Protein AF-A0ABC8T682-F1 (afdb_monomer)

Radius of gyration: 18.07 Å; Cα contacts (8 Å, |Δi|>4): 118; chains: 1; bounding box: 40×44×44 Å

Solvent-accessible surface area (backbone atoms only — not comparable to full-atom values): 8326 Å² total; per-residue (Å²): 136,81,83,85,45,56,92,77,50,48,89,54,83,89,54,71,79,53,64,76,64,40,83,69,80,69,73,74,55,73,66,51,54,51,25,34,43,37,49,71,73,48,93,67,77,92,89,71,80,71,63,76,50,64,84,67,58,58,55,72,52,48,78,48,78,66,74,96,69,83,81,82,83,80,80,77,79,79,87,82,87,82,85,79,90,72,90,82,84,80,73,101,56,97,62,83,72,82,71,62,47,76,54,66,52,74,52,75,57,102,86,31,72,41,74,24,34,32,41,37,74

Mean predicted aligned error: 10.02 Å

Foldseek 3Di:
DDDDACVRANPHDDDVVCVVCQPDDQDDDPLLVVLLCVLVVDDDPPDHDNDDHNQPRSDLAEEAEDDPDDDDPDPDPDDDDDDDDDDDDDDPDPDPPPDWDKDWDWDDDPPHIRIYIYIYD

Organism: NCBI:txid185542

InterPro domains:
  IPR036852 Peptidase S8/S53 domain superfamily [G3DSA:3.40.50.200] (4-33)
  IPR045051 Subtilisin-like protease [PTHR10795] (4-118)

pLDDT: mean 78.78, std 17.89, range [44.38, 97.25]

Nearest PDB structures (foldseek):
  8ij9-assembly2_B  TM=4.796E-01  e=2.633E+00  Mus musculus
  4lhw-assembly2_B  TM=4.563E-01  e=2.999E+00  Homo sapiens
  6mqb-assembly1_A  TM=4.317E-01  e=4.152E+00  Homo sapiens
  9bhw-assembly1_C  TM=3.716E-01  e=4.730E+00  Ciona intestinalis

Sequence (121 aa):
MKAANALGIGAGHINPSLAADPGLIYEADGSDYTKFLCSLNYTIPDEVICAGTPANLNYPSFSVVFKHNNCIQENEKQSHTVKFESRIVGNNTSDPVQQIVFGHFSLESAKHIVRSPIAML

Secondary structure (DSSP, 8-state):
-PPP-HHHHTT-S--HHHHTS-S------HHHHHHHHHHTT----TT----S-GGGS--SSEEE---SS-------S--------------S-SS-----EEEEEEEE-SS-EEEEEEEE-

Structure (mmCIF, N/CA/C/O backbone):
data_AF-A0ABC8T682-F1
#
_entry.id   AF-A0ABC8T682-F1
#
loop_
_atom_site.group_PDB
_atom_site.id
_atom_site.type_symbol
_atom_site.label_atom_id
_atom_site.label_alt_id
_atom_site.label_comp_id
_atom_site.label_asym_id
_atom_site.label_entity_id
_atom_site.label_seq_id
_atom_site.pdbx_PDB_ins_code
_atom_site.Cartn_x
_atom_site.Cartn_y
_atom_site.Cartn_z
_atom_site.occupancy
_atom_site.B_iso_or_equiv
_atom_site.auth_seq_id
_atom_site.auth_comp_id
_atom_site.auth_asym_id
_atom_site.auth_atom_id
_atom_site.pdbx_PDB_model_num
ATOM 1 N N . MET A 1 1 ? -7.476 -10.887 24.871 1.00 50.47 1 MET A N 1
ATOM 2 C CA . MET A 1 1 ? -6.778 -10.757 23.569 1.00 50.47 1 MET A CA 1
ATOM 3 C C . MET A 1 1 ? -7.434 -9.626 22.788 1.00 50.47 1 MET A C 1
ATOM 5 O O . MET A 1 1 ? -8.654 -9.534 22.833 1.00 50.47 1 MET A O 1
ATOM 9 N N . LYS A 1 2 ? -6.656 -8.741 22.150 1.00 77.00 2 LYS A N 1
ATOM 10 C CA . LYS A 1 2 ? -7.173 -7.629 21.329 1.00 77.00 2 LYS A CA 1
ATOM 11 C C . LYS A 1 2 ? -7.361 -8.120 19.891 1.00 77.00 2 LYS A C 1
ATOM 13 O O . LYS A 1 2 ? -6.513 -8.861 19.404 1.00 77.00 2 LYS A O 1
ATOM 18 N N . ALA A 1 3 ? -8.455 -7.735 19.234 1.00 81.44 3 ALA A N 1
ATOM 19 C CA . ALA A 1 3 ? -8.658 -8.051 17.821 1.00 81.44 3 ALA A CA 1
ATOM 20 C C . ALA A 1 3 ? -7.536 -7.438 16.964 1.00 81.44 3 ALA A C 1
ATOM 22 O O . ALA A 1 3 ? -7.069 -6.331 17.253 1.00 81.44 3 ALA A O 1
ATOM 23 N N . ALA A 1 4 ? -7.100 -8.161 15.930 1.00 85.56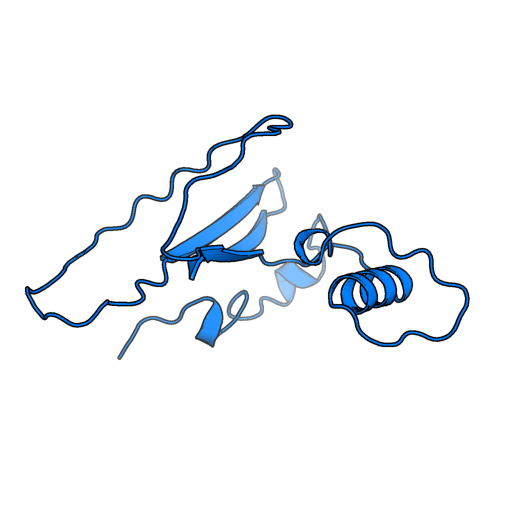 4 ALA A N 1
ATOM 24 C CA . ALA A 1 4 ? -6.092 -7.670 14.998 1.00 85.56 4 ALA A CA 1
ATOM 25 C C . ALA A 1 4 ? -6.632 -6.493 14.170 1.00 85.56 4 ALA A C 1
ATOM 27 O O . ALA A 1 4 ? -7.830 -6.400 13.904 1.00 85.56 4 ALA A O 1
ATOM 28 N N . ASN A 1 5 ? -5.742 -5.588 13.773 1.00 89.50 5 ASN A N 1
ATOM 29 C CA . ASN A 1 5 ? -6.070 -4.395 12.998 1.00 89.50 5 ASN A CA 1
ATOM 30 C C . ASN A 1 5 ? -4.999 -4.128 11.930 1.00 89.50 5 ASN A C 1
ATOM 32 O O . ASN A 1 5 ? -3.983 -4.825 11.878 1.00 89.50 5 ASN A O 1
ATOM 36 N N . ALA A 1 6 ? -5.218 -3.106 11.099 1.00 91.56 6 ALA A N 1
ATOM 37 C CA . ALA A 1 6 ? -4.330 -2.778 9.984 1.00 91.56 6 ALA A CA 1
ATOM 38 C C . ALA A 1 6 ? -2.887 -2.455 10.417 1.00 91.56 6 ALA A C 1
ATOM 40 O O . ALA A 1 6 ? -1.952 -2.747 9.682 1.00 91.56 6 ALA A O 1
ATOM 41 N N . LEU A 1 7 ? -2.682 -1.916 11.624 1.00 91.19 7 LEU A N 1
ATOM 42 C CA . LEU A 1 7 ? -1.336 -1.653 12.154 1.00 91.19 7 LEU A CA 1
ATOM 43 C C . LEU A 1 7 ? -0.650 -2.913 12.701 1.00 91.19 7 LEU A C 1
ATOM 45 O O . LEU A 1 7 ? 0.569 -2.937 12.821 1.00 91.19 7 LEU A O 1
ATOM 49 N N . GLY A 1 8 ? -1.415 -3.951 13.046 1.00 92.50 8 GLY A N 1
ATOM 50 C CA . GLY A 1 8 ? -0.878 -5.216 13.548 1.00 92.50 8 GLY A CA 1
ATOM 51 C C . GLY A 1 8 ? -0.577 -6.236 12.452 1.00 92.50 8 GLY A C 1
ATOM 52 O O . GLY A 1 8 ? 0.434 -6.925 12.531 1.00 92.50 8 GLY A O 1
ATOM 53 N N . ILE A 1 9 ? -1.456 -6.357 11.451 1.00 94.38 9 ILE A N 1
ATOM 54 C CA . ILE A 1 9 ? -1.363 -7.399 10.407 1.00 94.38 9 ILE A CA 1
ATOM 55 C C . ILE A 1 9 ? -1.481 -6.859 8.970 1.00 94.38 9 ILE A C 1
ATOM 57 O O . ILE A 1 9 ? -1.629 -7.641 8.033 1.00 94.38 9 ILE A O 1
ATOM 61 N N . GLY A 1 10 ? -1.451 -5.537 8.769 1.00 94.19 10 GLY A N 1
ATOM 62 C CA . GLY A 1 10 ? -1.572 -4.933 7.439 1.00 94.19 10 GLY A CA 1
ATOM 63 C C . GLY A 1 10 ? -2.914 -5.246 6.770 1.00 94.19 10 GLY A C 1
ATOM 64 O O . GLY A 1 10 ? -3.979 -5.042 7.354 1.00 94.19 10 GLY A O 1
ATOM 65 N N . ALA A 1 11 ? -2.860 -5.764 5.540 1.00 93.19 11 ALA A N 1
ATOM 66 C CA . ALA A 1 11 ? -4.038 -6.175 4.770 1.00 93.19 11 ALA A CA 1
ATOM 67 C C . ALA A 1 11 ? -4.703 -7.467 5.285 1.00 93.19 11 ALA A C 1
ATOM 69 O O . ALA A 1 11 ? -5.819 -7.784 4.875 1.00 93.19 11 ALA A O 1
ATOM 70 N N . GLY A 1 12 ? -4.051 -8.193 6.198 1.00 94.31 12 GLY A N 1
ATOM 71 C CA . GLY A 1 12 ? -4.563 -9.425 6.782 1.00 94.31 12 GLY A CA 1
ATOM 72 C C . GLY A 1 12 ? -3.789 -10.672 6.361 1.00 94.31 12 GLY A C 1
ATOM 73 O O . GLY A 1 12 ? -2.662 -10.605 5.876 1.00 94.31 12 GLY A O 1
ATOM 74 N N . HIS A 1 13 ? -4.397 -11.836 6.590 1.00 94.94 13 HIS A N 1
ATOM 75 C CA . HIS A 1 13 ? -3.802 -13.122 6.239 1.00 94.94 13 HIS A CA 1
ATOM 76 C C . HIS A 1 13 ? -3.848 -13.357 4.723 1.00 94.94 13 HIS A C 1
ATOM 78 O O . HIS A 1 13 ? -4.873 -13.124 4.083 1.00 94.94 13 HIS A O 1
ATOM 84 N N . ILE A 1 14 ? -2.754 -13.865 4.156 1.00 95.25 14 ILE A N 1
ATOM 85 C CA . ILE A 1 14 ? -2.647 -14.135 2.719 1.00 95.25 14 ILE A CA 1
ATOM 86 C C . ILE A 1 14 ? -3.653 -15.205 2.259 1.00 95.25 14 ILE A C 1
ATOM 88 O O . ILE A 1 14 ? -3.887 -16.199 2.952 1.00 95.25 14 ILE A O 1
ATOM 92 N N . ASN A 1 15 ? -4.218 -1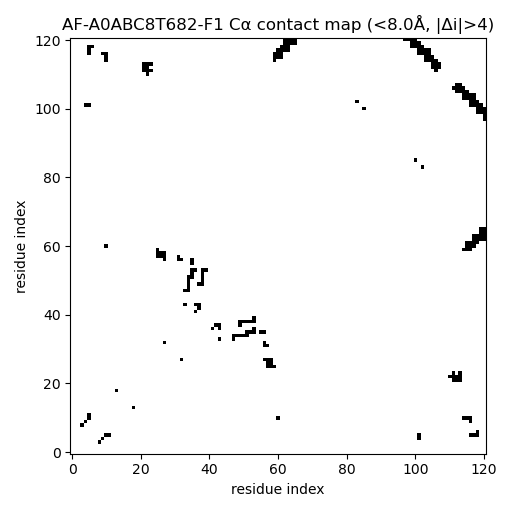5.018 1.063 1.00 96.25 15 ASN A N 1
ATOM 93 C CA . ASN A 1 15 ? -4.997 -16.028 0.347 1.00 96.25 15 ASN A CA 1
ATOM 94 C C . ASN A 1 15 ? -4.352 -16.285 -1.030 1.00 96.25 15 ASN A C 1
ATOM 96 O O . ASN A 1 15 ? -4.599 -15.518 -1.962 1.00 96.25 15 ASN A O 1
ATOM 100 N N . PRO A 1 16 ? -3.529 -17.342 -1.174 1.00 97.12 16 PRO A N 1
ATOM 101 C CA . PRO A 1 16 ? -2.792 -17.608 -2.410 1.00 97.12 16 PRO A CA 1
ATOM 102 C C . PRO A 1 16 ? -3.689 -17.823 -3.633 1.00 97.12 16 PRO A C 1
ATOM 104 O O . PRO A 1 16 ? -3.367 -17.350 -4.718 1.00 97.12 16 PRO A O 1
ATOM 107 N N . SER A 1 17 ? -4.832 -18.493 -3.459 1.00 96.44 17 SER A N 1
ATOM 108 C CA . SER A 1 17 ? -5.752 -18.791 -4.561 1.00 96.44 17 SER A CA 1
ATOM 109 C C . SER A 1 17 ? -6.375 -17.526 -5.149 1.00 96.44 17 SER A C 1
ATOM 111 O O . SER A 1 17 ? -6.514 -17.426 -6.363 1.00 96.44 17 SER A O 1
ATOM 113 N N . LEU A 1 18 ? -6.720 -16.548 -4.303 1.00 95.00 18 LEU A N 1
ATOM 114 C CA . LEU A 1 18 ? -7.233 -15.253 -4.765 1.00 95.00 18 LEU A CA 1
ATOM 115 C C . LEU A 1 18 ? -6.115 -14.332 -5.273 1.00 95.00 18 LEU A C 1
ATOM 117 O O . LEU A 1 18 ? -6.345 -13.540 -6.179 1.00 95.00 18 LEU A O 1
ATOM 121 N N . ALA A 1 19 ? -4.901 -14.443 -4.727 1.00 95.62 19 ALA A N 1
ATOM 122 C CA . ALA A 1 19 ? -3.758 -13.637 -5.157 1.00 95.62 19 ALA A CA 1
ATOM 123 C C . ALA A 1 19 ? -3.247 -14.001 -6.564 1.00 95.62 19 ALA A C 1
ATOM 125 O O . ALA A 1 19 ? -2.604 -13.173 -7.202 1.00 95.62 19 ALA A O 1
ATOM 126 N N . ALA A 1 20 ? -3.527 -15.216 -7.047 1.00 97.12 20 ALA A N 1
ATOM 127 C CA . ALA A 1 20 ? -3.139 -15.656 -8.388 1.00 97.12 20 ALA A CA 1
ATOM 128 C C . ALA A 1 20 ? -3.905 -14.933 -9.515 1.00 97.12 20 ALA A C 1
ATOM 130 O O . ALA A 1 20 ? -3.371 -14.775 -10.610 1.00 97.12 20 ALA A O 1
ATOM 131 N N . ASP A 1 21 ? -5.137 -14.490 -9.250 1.00 97.25 21 ASP A N 1
ATOM 132 C CA . ASP A 1 21 ? -5.959 -13.687 -10.163 1.00 97.25 21 ASP A CA 1
ATOM 133 C C . ASP A 1 21 ? -6.687 -12.596 -9.352 1.00 97.25 21 ASP A C 1
ATOM 135 O O . ASP A 1 21 ? -7.854 -12.769 -8.990 1.00 97.25 21 ASP A O 1
ATOM 139 N N . PRO A 1 22 ? -5.999 -11.486 -9.018 1.00 95.25 22 PRO A N 1
ATOM 140 C CA . PRO A 1 22 ? -6.531 -10.456 -8.124 1.00 95.25 22 PRO A CA 1
ATOM 141 C C . PRO A 1 22 ? -7.526 -9.504 -8.808 1.00 95.25 22 PRO A C 1
ATOM 143 O O . PRO A 1 22 ? -8.202 -8.727 -8.133 1.00 95.25 22 PRO A O 1
ATOM 146 N N . GLY A 1 23 ? -7.628 -9.538 -10.141 1.00 96.38 23 GLY A N 1
ATOM 147 C CA . GLY A 1 23 ? -8.442 -8.616 -10.935 1.00 96.38 23 GLY A CA 1
ATOM 148 C C . GLY A 1 23 ? -7.770 -7.259 -11.139 1.00 96.38 23 GLY A C 1
ATOM 149 O O . GLY A 1 23 ? -7.338 -6.958 -12.247 1.00 96.38 23 GLY A O 1
ATOM 150 N N . LEU A 1 24 ? -7.659 -6.451 -10.079 1.00 96.44 24 LEU A N 1
ATOM 151 C CA . LEU A 1 24 ? -7.022 -5.126 -10.111 1.00 96.44 24 LEU A CA 1
ATOM 152 C C . LEU A 1 24 ? -5.787 -5.089 -9.202 1.00 96.44 24 LEU A C 1
ATOM 154 O O . LEU A 1 24 ? -5.799 -5.652 -8.108 1.00 96.44 24 LEU A O 1
ATOM 158 N N . ILE A 1 25 ? -4.742 -4.387 -9.643 1.00 96.12 25 ILE A N 1
ATOM 159 C CA . ILE A 1 25 ? -3.489 -4.198 -8.904 1.00 96.12 25 ILE A CA 1
ATOM 160 C C . ILE A 1 25 ? -3.172 -2.701 -8.822 1.00 96.12 25 ILE A C 1
ATOM 162 O O . ILE A 1 25 ? -3.407 -1.953 -9.769 1.00 96.12 25 ILE A O 1
ATOM 166 N N . TYR A 1 26 ? -2.629 -2.280 -7.679 1.00 95.38 26 TYR A N 1
ATOM 167 C CA . TYR A 1 26 ? -2.038 -0.959 -7.488 1.00 95.38 26 TYR A CA 1
ATOM 168 C C . TYR A 1 26 ? -0.596 -1.000 -8.006 1.00 95.38 26 TYR A C 1
ATOM 170 O O . TYR A 1 26 ? 0.275 -1.586 -7.366 1.00 95.38 26 TYR A O 1
ATOM 178 N N . GLU A 1 27 ? -0.360 -0.453 -9.196 1.00 96.06 27 GLU A N 1
ATOM 179 C CA . GLU A 1 27 ? 0.970 -0.395 -9.806 1.00 96.06 27 GLU A CA 1
ATOM 180 C C . GLU A 1 27 ? 1.753 0.830 -9.314 1.00 96.06 27 GLU A C 1
ATOM 182 O O . GLU A 1 27 ? 1.223 1.941 -9.294 1.00 96.06 27 GLU A O 1
ATOM 187 N N . ALA A 1 28 ? 3.011 0.625 -8.925 1.00 94.62 28 ALA A N 1
ATOM 188 C CA . ALA A 1 28 ? 3.952 1.685 -8.583 1.00 94.62 28 ALA A CA 1
ATOM 189 C C . ALA A 1 28 ? 5.357 1.270 -9.025 1.00 94.62 28 ALA A C 1
ATOM 191 O O . ALA A 1 28 ? 5.760 0.120 -8.815 1.00 94.62 28 ALA A O 1
ATOM 192 N N . ASP A 1 29 ? 6.105 2.201 -9.607 1.00 92.88 29 ASP A N 1
ATOM 193 C CA . ASP A 1 29 ? 7.480 1.966 -10.040 1.00 92.88 29 ASP A CA 1
ATOM 194 C C . ASP A 1 29 ? 8.500 2.746 -9.192 1.00 92.88 29 ASP A C 1
ATOM 196 O O . ASP A 1 29 ? 8.163 3.449 -8.235 1.00 92.88 29 ASP A O 1
ATOM 200 N N . GLY A 1 30 ? 9.787 2.617 -9.532 1.00 90.81 30 GLY A N 1
ATOM 201 C CA . GLY A 1 30 ? 10.857 3.328 -8.830 1.00 90.81 30 GLY A CA 1
ATOM 202 C C . GLY A 1 30 ? 10.663 4.847 -8.818 1.00 90.81 30 GLY A C 1
ATOM 203 O O . GLY A 1 30 ? 10.938 5.479 -7.800 1.00 90.81 30 GLY A O 1
ATOM 204 N N . SER A 1 31 ? 10.129 5.423 -9.900 1.00 89.00 31 SER A N 1
ATOM 205 C CA . SER A 1 31 ? 9.898 6.864 -10.024 1.00 89.00 31 SER A CA 1
ATOM 206 C C . SER A 1 31 ? 8.839 7.361 -9.040 1.00 89.00 31 SER A C 1
ATOM 208 O O . SER A 1 31 ? 8.976 8.460 -8.500 1.00 89.00 31 SER A O 1
ATOM 210 N N . ASP A 1 32 ? 7.816 6.554 -8.749 1.00 90.44 32 ASP A N 1
ATOM 211 C CA . ASP A 1 32 ? 6.774 6.902 -7.780 1.00 90.44 32 ASP A CA 1
ATOM 212 C C . ASP A 1 32 ? 7.321 6.938 -6.354 1.00 90.44 32 ASP A C 1
ATOM 214 O O . ASP A 1 32 ? 7.021 7.865 -5.595 1.00 90.44 32 ASP A O 1
ATOM 218 N N . TYR A 1 33 ? 8.210 6.003 -6.008 1.00 91.06 33 TYR A N 1
ATOM 219 C CA . TYR A 1 33 ? 8.928 6.040 -4.733 1.00 91.06 33 TYR A CA 1
ATOM 220 C C . TYR A 1 33 ? 9.894 7.220 -4.650 1.00 91.06 33 TYR A C 1
ATOM 222 O O . TYR A 1 33 ? 10.008 7.849 -3.598 1.00 91.06 33 TYR A O 1
ATOM 230 N N . THR A 1 34 ? 10.558 7.572 -5.750 1.00 89.75 34 THR A N 1
ATOM 231 C CA . THR A 1 34 ? 11.426 8.750 -5.793 1.00 89.75 34 THR A CA 1
ATOM 232 C C . THR A 1 34 ? 10.635 10.046 -5.582 1.00 89.75 34 THR A C 1
ATOM 234 O O . THR A 1 34 ? 11.045 10.881 -4.775 1.00 89.75 34 THR A O 1
ATOM 237 N N . LYS A 1 35 ? 9.465 10.201 -6.223 1.00 88.38 35 LYS A N 1
ATOM 238 C CA . LYS A 1 35 ? 8.545 11.333 -5.989 1.00 88.38 35 LYS A CA 1
ATOM 239 C C . LYS A 1 35 ? 8.041 11.357 -4.546 1.00 88.38 35 LYS A C 1
ATOM 241 O O . LYS A 1 35 ? 8.037 12.417 -3.924 1.00 88.38 35 LYS A O 1
ATOM 246 N N . PHE A 1 36 ? 7.662 10.200 -3.998 1.00 90.19 36 PHE A N 1
ATOM 247 C CA . PHE A 1 36 ? 7.229 10.063 -2.606 1.00 90.19 36 PHE A CA 1
ATOM 248 C C . PHE A 1 36 ? 8.316 10.532 -1.630 1.00 90.19 36 PHE A C 1
ATOM 250 O O . PHE A 1 36 ? 8.057 11.402 -0.799 1.00 90.19 36 PHE A O 1
ATOM 257 N N . LEU A 1 37 ? 9.545 10.031 -1.771 1.00 91.06 37 LEU A N 1
ATOM 258 C CA . LEU A 1 37 ? 10.670 10.443 -0.931 1.00 91.06 37 LEU A CA 1
ATOM 259 C C . LEU A 1 37 ? 10.994 11.932 -1.108 1.00 91.06 37 LEU A C 1
ATOM 261 O O . LEU A 1 37 ? 11.213 12.626 -0.115 1.00 91.06 37 LEU A O 1
ATOM 265 N N . CYS A 1 38 ? 10.946 12.456 -2.337 1.00 88.94 38 CYS A N 1
ATOM 266 C CA . CYS A 1 38 ? 11.153 13.886 -2.549 1.00 88.94 38 CYS A CA 1
ATOM 267 C C . CYS A 1 38 ? 10.076 14.740 -1.860 1.00 88.94 38 CYS A C 1
ATOM 269 O O . CYS A 1 38 ? 10.393 15.751 -1.239 1.00 88.94 38 CYS A O 1
ATOM 271 N N . SER A 1 39 ? 8.808 14.310 -1.885 1.00 88.19 39 SER A N 1
ATOM 272 C CA . SER A 1 39 ? 7.700 15.012 -1.214 1.00 88.19 39 SER A CA 1
ATOM 273 C C . SER A 1 39 ? 7.820 15.042 0.319 1.00 88.19 39 SER A C 1
ATOM 275 O O . SER A 1 39 ? 7.153 15.837 0.981 1.00 88.19 39 SER A O 1
ATOM 277 N N . LEU A 1 40 ? 8.692 14.199 0.882 1.00 90.00 40 LEU A N 1
ATOM 278 C CA . LEU A 1 40 ? 9.068 14.174 2.297 1.00 90.00 40 LEU A CA 1
ATOM 279 C C . LEU A 1 40 ? 10.342 14.992 2.594 1.00 90.00 40 LEU A C 1
ATOM 281 O O . LEU A 1 40 ? 10.843 14.944 3.715 1.00 90.00 40 LEU A O 1
ATOM 285 N N . ASN A 1 41 ? 10.851 15.754 1.619 1.00 89.06 41 ASN A N 1
ATOM 286 C CA . ASN A 1 41 ? 12.092 16.534 1.685 1.00 89.06 41 ASN A CA 1
ATOM 287 C C . ASN A 1 41 ? 13.365 15.689 1.893 1.00 89.06 41 ASN A C 1
ATOM 289 O O . ASN A 1 41 ? 14.323 16.160 2.509 1.00 89.06 41 ASN A O 1
ATOM 293 N N . TYR A 1 42 ? 13.403 14.449 1.390 1.00 88.88 42 TYR A N 1
ATOM 294 C CA . TYR A 1 42 ? 14.659 13.696 1.311 1.00 88.88 42 TYR A CA 1
ATOM 295 C C . TYR A 1 42 ? 15.530 14.192 0.155 1.00 88.88 42 TYR A C 1
ATOM 297 O O . TYR A 1 42 ? 15.027 14.573 -0.900 1.00 88.88 42 TYR A O 1
ATOM 305 N N . THR A 1 43 ? 16.850 14.130 0.338 1.00 84.88 43 THR A N 1
ATOM 306 C CA . THR A 1 43 ? 17.814 14.397 -0.732 1.00 84.88 43 THR A CA 1
ATOM 307 C C . THR A 1 43 ? 17.777 13.263 -1.751 1.00 84.88 43 THR A C 1
ATOM 309 O O . THR A 1 43 ? 18.127 12.124 -1.440 1.00 84.88 43 THR A O 1
ATOM 312 N N . ILE A 1 44 ? 17.358 13.583 -2.970 1.00 83.00 44 ILE A N 1
ATOM 313 C CA . ILE A 1 44 ? 17.335 12.683 -4.123 1.00 83.00 44 ILE A CA 1
ATOM 314 C C . ILE A 1 44 ? 18.419 13.166 -5.103 1.00 83.00 44 ILE A C 1
ATOM 316 O O . ILE A 1 44 ? 18.589 14.380 -5.217 1.00 83.00 44 ILE A O 1
ATOM 320 N N . PRO A 1 45 ? 19.167 12.276 -5.785 1.00 77.69 45 PRO A N 1
ATOM 321 C CA . PRO A 1 45 ? 20.092 12.686 -6.841 1.00 77.69 45 PRO A CA 1
ATOM 322 C C . PRO A 1 45 ? 19.399 13.545 -7.910 1.00 77.69 45 PRO A C 1
ATOM 324 O O . PRO A 1 45 ? 18.219 13.347 -8.211 1.00 77.69 45 PRO A O 1
ATOM 327 N N . ASP A 1 46 ? 2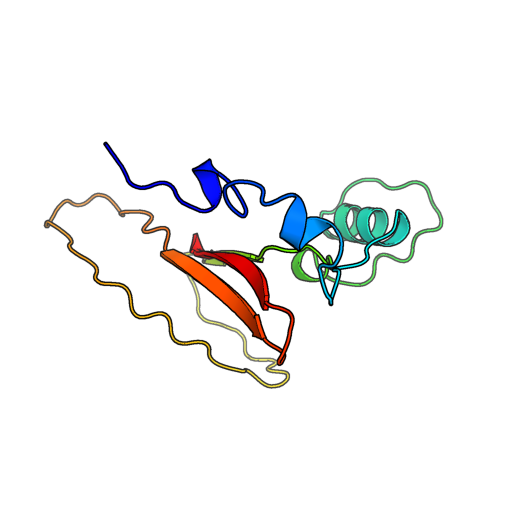0.144 14.513 -8.442 1.00 64.56 46 ASP A N 1
ATOM 328 C CA . ASP A 1 46 ? 19.647 15.508 -9.392 1.00 64.56 46 ASP A CA 1
ATOM 329 C C . ASP A 1 46 ? 19.022 14.834 -10.631 1.00 64.56 46 ASP A C 1
ATOM 331 O O . ASP A 1 46 ? 19.564 13.842 -11.108 1.00 64.56 46 ASP A O 1
ATOM 335 N N . GLU A 1 47 ? 17.895 15.396 -11.113 1.00 66.50 47 GLU A N 1
ATOM 336 C CA . GLU A 1 47 ? 17.057 15.033 -12.294 1.00 66.50 47 GLU A CA 1
ATOM 337 C C . GLU A 1 47 ? 15.594 14.615 -12.009 1.00 66.50 47 GLU A C 1
ATOM 339 O O . GLU A 1 47 ? 14.832 14.351 -12.941 1.00 66.50 47 GLU A O 1
ATOM 344 N N . VAL A 1 48 ? 15.123 14.634 -10.756 1.00 72.38 48 VAL A N 1
ATOM 345 C CA . VAL A 1 48 ? 13.737 14.229 -10.437 1.00 72.38 48 VAL A CA 1
ATOM 346 C C . VAL A 1 48 ? 12.805 15.429 -10.278 1.00 72.38 48 VAL A C 1
ATOM 348 O O . VAL A 1 48 ? 13.008 16.292 -9.427 1.00 72.38 48 VAL A O 1
ATOM 351 N N . ILE A 1 49 ? 11.715 15.453 -11.053 1.00 74.69 49 ILE A N 1
ATOM 352 C CA . ILE A 1 49 ? 10.620 16.409 -10.851 1.00 74.69 49 ILE A CA 1
ATOM 353 C C . ILE A 1 49 ? 9.833 15.992 -9.608 1.00 74.69 49 ILE A C 1
ATOM 355 O O . ILE A 1 49 ? 9.061 15.031 -9.623 1.00 74.69 49 ILE A O 1
ATOM 359 N N . CYS A 1 50 ? 10.005 16.751 -8.531 1.00 73.94 50 CYS A N 1
ATOM 360 C CA . CYS A 1 50 ? 9.283 16.561 -7.281 1.00 73.94 50 CYS A CA 1
ATOM 361 C C . CYS A 1 50 ? 7.875 17.151 -7.381 1.00 73.94 50 CYS A C 1
ATOM 363 O O . CYS A 1 50 ? 7.607 18.263 -6.930 1.00 73.94 50 CYS A O 1
ATOM 365 N N . ALA A 1 51 ? 6.979 16.413 -8.030 1.00 76.81 51 ALA A N 1
ATOM 366 C CA . ALA A 1 51 ? 5.564 16.744 -8.116 1.00 76.81 51 ALA A CA 1
ATOM 367 C C . ALA A 1 51 ? 4.732 15.780 -7.258 1.00 76.81 51 ALA A C 1
ATOM 369 O O . ALA A 1 51 ? 4.966 14.573 -7.265 1.00 76.81 51 ALA A O 1
ATOM 370 N N . GLY A 1 52 ? 3.727 16.319 -6.564 1.00 76.75 52 GLY A N 1
ATOM 371 C CA . GLY A 1 52 ? 2.784 15.549 -5.748 1.00 76.75 52 GLY A CA 1
ATOM 372 C C . GLY A 1 52 ? 2.994 15.702 -4.242 1.00 76.75 52 GLY A C 1
ATOM 373 O O . GLY A 1 52 ? 3.837 16.468 -3.781 1.00 76.75 52 GLY A O 1
ATOM 374 N N . THR A 1 53 ? 2.177 14.990 -3.469 1.00 83.12 53 THR A N 1
ATOM 375 C CA . THR A 1 53 ? 2.256 14.930 -2.003 1.00 83.12 53 THR A CA 1
ATOM 376 C C . THR A 1 53 ? 2.555 13.496 -1.557 1.00 83.12 53 THR A C 1
ATOM 378 O O . THR A 1 53 ? 2.305 12.569 -2.333 1.00 83.12 53 THR A O 1
ATOM 381 N N . PRO A 1 54 ? 2.995 13.263 -0.306 1.00 82.25 54 PRO A N 1
ATOM 382 C CA . PRO A 1 54 ? 3.190 11.902 0.200 1.00 82.25 54 PRO A CA 1
ATOM 383 C C . PRO A 1 54 ? 1.929 11.025 0.110 1.00 82.25 54 PRO A C 1
ATOM 385 O O . PRO A 1 54 ? 2.028 9.803 0.084 1.00 82.25 54 PRO A O 1
ATOM 388 N N . ALA A 1 55 ? 0.742 11.640 0.031 1.00 84.69 55 ALA A N 1
ATOM 389 C CA . ALA A 1 55 ? -0.539 10.952 -0.103 1.00 84.69 55 ALA A CA 1
ATOM 390 C C . ALA A 1 55 ? -0.832 10.433 -1.527 1.00 84.69 55 ALA A C 1
ATOM 392 O O . ALA A 1 55 ? -1.825 9.740 -1.721 1.00 84.69 55 ALA A O 1
ATOM 393 N N . ASN A 1 56 ? -0.007 10.768 -2.526 1.00 87.88 56 ASN A N 1
ATOM 394 C CA . ASN A 1 56 ? -0.225 10.397 -3.929 1.00 87.88 56 ASN A CA 1
ATOM 395 C C . ASN A 1 56 ? 0.412 9.058 -4.337 1.00 87.88 56 ASN A C 1
ATOM 397 O O . ASN A 1 56 ? 0.268 8.667 -5.494 1.00 87.88 56 ASN A O 1
ATOM 401 N N . LEU A 1 57 ? 1.121 8.364 -3.439 1.00 91.44 57 LEU A N 1
ATOM 402 C CA . LEU A 1 57 ? 1.68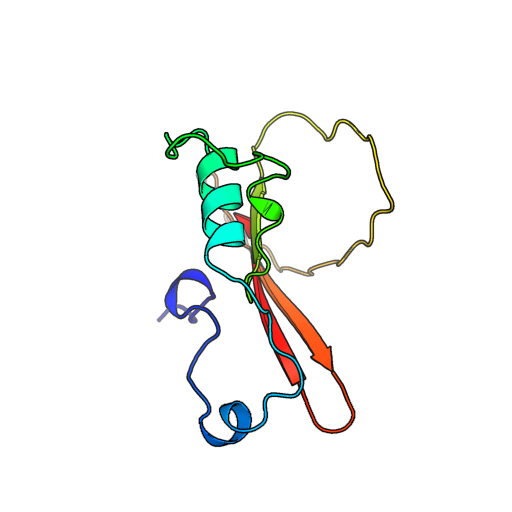5 7.050 -3.754 1.00 91.44 57 LEU A CA 1
ATOM 403 C C . LEU A 1 57 ? 0.551 6.043 -4.001 1.00 91.44 57 LEU A C 1
ATOM 405 O O . LEU A 1 57 ? -0.345 5.906 -3.167 1.00 91.44 57 LEU A O 1
ATOM 409 N N . ASN A 1 58 ? 0.608 5.318 -5.121 1.00 93.94 58 ASN A N 1
ATOM 410 C CA . ASN A 1 58 ? -0.385 4.309 -5.496 1.00 93.94 58 ASN A CA 1
ATOM 411 C C . ASN A 1 58 ? -0.215 3.024 -4.664 1.00 93.94 58 ASN A C 1
ATOM 413 O O . ASN A 1 58 ? 0.196 1.980 -5.162 1.00 93.94 58 ASN A O 1
ATOM 417 N N . TYR A 1 59 ? -0.451 3.124 -3.359 1.00 94.75 59 TYR A N 1
ATOM 418 C CA . TYR A 1 59 ? -0.201 2.062 -2.393 1.00 94.75 59 TYR A CA 1
ATOM 419 C C . TYR A 1 59 ? -1.512 1.340 -2.025 1.00 94.75 59 TYR A C 1
ATOM 421 O O . TYR A 1 59 ? -2.535 2.002 -1.847 1.00 94.75 59 TYR A O 1
ATOM 429 N N . PRO A 1 60 ? -1.526 0.001 -1.845 1.00 95.69 60 PRO A N 1
ATOM 430 C CA . PRO A 1 60 ? -2.756 -0.778 -1.634 1.00 95.69 60 PRO A CA 1
ATOM 431 C C . PRO A 1 60 ? -3.391 -0.620 -0.234 1.00 95.69 60 PRO A C 1
ATOM 433 O O . PRO A 1 60 ? -4.199 -1.451 0.185 1.00 95.69 60 PRO A O 1
ATOM 436 N N . SER A 1 61 ? -3.045 0.431 0.511 1.00 94.50 61 SER A N 1
ATOM 437 C CA . SER A 1 61 ? -3.596 0.760 1.829 1.00 94.50 61 SER A CA 1
ATOM 438 C C . SER A 1 61 ? -3.543 2.261 2.087 1.00 94.50 61 SER A C 1
ATOM 440 O O . SER A 1 61 ? -2.655 2.940 1.576 1.00 94.50 61 SER A O 1
ATOM 442 N N . PHE A 1 62 ? -4.411 2.755 2.967 1.00 91.94 62 PHE A N 1
ATOM 443 C CA . PHE A 1 62 ? -4.495 4.173 3.302 1.00 91.94 62 PHE A CA 1
ATOM 444 C C . PHE A 1 62 ? -4.205 4.423 4.783 1.00 91.94 62 PHE A C 1
ATOM 446 O O . PHE A 1 62 ? -4.685 3.702 5.662 1.00 91.94 62 PHE A O 1
ATOM 453 N N . SER A 1 63 ? -3.472 5.499 5.064 1.00 90.12 63 SER A N 1
ATOM 454 C CA . SER A 1 63 ? -3.305 6.034 6.414 1.00 90.12 63 SER A CA 1
ATOM 455 C C . SER A 1 63 ? -3.560 7.533 6.420 1.00 90.12 63 SER A C 1
ATOM 457 O O . SER A 1 63 ? -2.981 8.251 5.605 1.00 90.12 63 SER A O 1
ATOM 459 N N . VAL A 1 64 ? -4.382 8.008 7.350 1.00 87.12 64 VAL A N 1
ATOM 460 C CA . VAL A 1 64 ? -4.691 9.433 7.514 1.00 87.12 64 VAL A CA 1
ATOM 461 C C . VAL A 1 64 ? -4.370 9.828 8.944 1.00 87.12 64 VAL A C 1
ATOM 463 O O . VAL A 1 64 ? -4.825 9.165 9.869 1.00 87.12 64 VAL A O 1
ATOM 466 N N . VAL A 1 65 ? -3.586 10.890 9.118 1.00 83.62 65 VAL A N 1
ATOM 467 C CA . VAL A 1 65 ? -3.230 11.427 10.437 1.00 83.62 65 VAL A CA 1
ATOM 468 C C . VAL A 1 65 ? -3.936 12.763 10.624 1.00 83.62 65 VAL A C 1
ATOM 470 O O . VAL A 1 65 ? -3.694 13.704 9.863 1.00 83.62 65 VAL A O 1
ATOM 473 N N . PHE A 1 66 ? -4.787 12.865 11.641 1.00 77.00 66 PHE A N 1
ATOM 474 C CA . PHE A 1 66 ? -5.491 14.098 11.975 1.00 77.00 66 PHE A CA 1
ATOM 475 C C . PHE A 1 66 ? -4.695 14.892 13.012 1.00 77.00 66 PHE A C 1
ATOM 477 O O . PHE A 1 66 ? -4.498 14.466 14.149 1.00 77.00 66 PHE A O 1
ATOM 484 N N . LYS A 1 67 ? -4.242 16.097 12.645 1.00 70.44 67 LYS A N 1
ATOM 485 C CA . LYS A 1 67 ? -3.679 17.027 13.631 1.00 70.44 67 LYS A CA 1
ATOM 486 C C . LYS A 1 67 ? -4.813 17.616 14.460 1.00 70.44 67 LYS A C 1
ATOM 488 O O . LYS A 1 67 ? -5.747 18.196 13.916 1.00 70.44 67 LYS A O 1
ATOM 493 N N . HIS A 1 68 ? -4.700 17.513 15.779 1.00 61.88 68 HIS A N 1
ATOM 494 C CA . HIS A 1 68 ? -5.742 17.934 16.715 1.00 61.88 68 HIS A CA 1
ATOM 495 C C . HIS A 1 68 ? -5.837 19.460 16.913 1.00 61.88 68 HIS A C 1
ATOM 497 O O . HIS A 1 68 ? -6.135 19.889 18.016 1.00 61.88 68 HIS A O 1
ATOM 503 N N . ASN A 1 69 ? -5.556 20.282 15.890 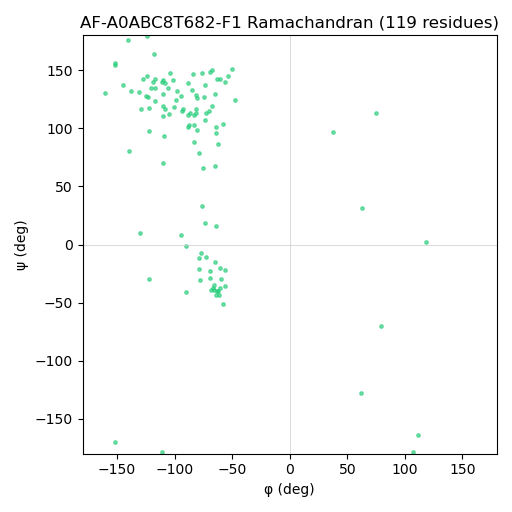1.00 58.97 69 ASN A N 1
ATOM 504 C CA . ASN A 1 69 ? -5.791 21.731 15.909 1.00 58.97 69 ASN A CA 1
ATOM 505 C C . ASN A 1 69 ? -5.842 22.336 14.491 1.00 58.97 69 ASN A C 1
ATOM 507 O O . ASN A 1 69 ? -4.913 22.173 13.701 1.00 58.97 69 ASN A O 1
ATOM 511 N N . ASN A 1 70 ? -6.906 23.119 14.284 1.00 50.38 70 ASN A N 1
ATOM 512 C CA . ASN A 1 70 ? -7.300 23.978 13.161 1.00 50.38 70 ASN A CA 1
ATOM 513 C C . ASN A 1 70 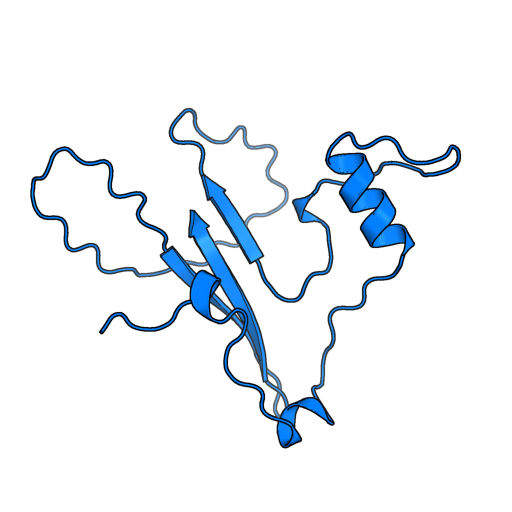? -7.829 23.313 11.880 1.00 50.38 70 ASN A C 1
ATOM 515 O O . ASN A 1 70 ? -7.130 22.648 11.122 1.00 50.38 70 ASN A O 1
ATOM 519 N N . CYS A 1 71 ? -9.119 23.591 11.680 1.00 53.06 71 CYS A N 1
ATOM 520 C CA . CYS A 1 71 ? -9.988 23.212 10.586 1.00 53.06 71 CYS A CA 1
ATOM 521 C C . CYS A 1 71 ? -9.409 23.499 9.196 1.00 53.06 71 CYS A C 1
ATOM 523 O O . CYS A 1 71 ? -8.649 24.439 8.968 1.00 53.06 71 CYS A O 1
ATOM 525 N N . ILE A 1 72 ? -9.861 22.649 8.284 1.00 53.06 72 ILE A N 1
ATOM 526 C CA . ILE A 1 72 ? -9.562 22.545 6.862 1.00 53.06 72 ILE A CA 1
ATOM 527 C C . ILE A 1 72 ? -9.639 23.921 6.174 1.00 53.06 72 ILE A C 1
ATOM 529 O O . ILE A 1 72 ? -10.668 24.587 6.223 1.00 53.06 72 ILE A O 1
ATOM 533 N N . GLN A 1 73 ? -8.559 24.333 5.503 1.00 50.50 73 GLN A N 1
ATOM 534 C CA . GLN A 1 73 ? -8.619 25.363 4.462 1.00 50.50 73 GLN A CA 1
ATOM 535 C C . GLN A 1 73 ? -9.096 24.670 3.181 1.00 50.50 73 GLN A C 1
ATOM 537 O O . GLN A 1 73 ? -8.323 23.986 2.507 1.00 50.50 73 GLN A O 1
ATOM 542 N N . GLU A 1 74 ? -10.393 24.787 2.896 1.00 50.22 74 GLU A N 1
ATOM 543 C CA . GLU A 1 74 ? -11.034 24.285 1.680 1.00 50.22 74 GLU A CA 1
ATOM 544 C C . GLU A 1 74 ? -10.481 25.017 0.451 1.00 50.22 74 GLU A C 1
ATOM 546 O O . GLU A 1 74 ? -10.885 26.123 0.113 1.00 50.22 74 GLU A O 1
ATOM 551 N N . ASN A 1 75 ? -9.570 24.366 -0.264 1.00 46.03 75 ASN A N 1
ATOM 552 C CA . ASN A 1 75 ? -9.527 24.488 -1.718 1.00 46.03 75 ASN A CA 1
ATOM 553 C C . ASN A 1 75 ? -9.984 23.137 -2.266 1.00 46.03 75 ASN A C 1
ATOM 555 O O . ASN A 1 75 ? -9.184 22.308 -2.701 1.00 46.03 75 ASN A O 1
ATOM 559 N N . GLU A 1 76 ? -11.276 22.861 -2.098 1.00 45.12 76 GLU A N 1
ATOM 560 C CA . GLU A 1 76 ? -11.852 21.549 -2.353 1.00 45.12 76 GLU A CA 1
ATOM 561 C C . GLU A 1 76 ? -11.932 21.279 -3.862 1.00 45.12 76 GLU A C 1
ATOM 563 O O . GLU A 1 76 ? -12.711 21.890 -4.595 1.00 45.12 76 GLU A O 1
ATOM 568 N N . LYS A 1 77 ? -11.145 20.309 -4.334 1.00 47.94 77 LYS A N 1
ATOM 569 C CA . LYS A 1 77 ? -11.510 19.540 -5.523 1.00 47.94 77 LYS A CA 1
ATOM 570 C C . LYS A 1 77 ? -12.343 18.354 -5.042 1.00 47.94 77 LYS A C 1
ATOM 572 O O . LYS A 1 77 ? -11.778 17.404 -4.525 1.00 47.94 77 LYS A O 1
ATOM 577 N N . GLN A 1 78 ? -13.662 18.480 -5.187 1.00 44.38 78 GLN A N 1
ATOM 578 C CA . GLN A 1 78 ? -14.695 17.439 -5.086 1.00 44.38 78 GLN A CA 1
ATOM 579 C C . GLN A 1 78 ? -14.466 16.367 -3.993 1.00 44.38 78 GLN A C 1
ATOM 581 O O . GLN A 1 78 ? -13.783 15.367 -4.208 1.00 44.38 78 GLN A O 1
ATOM 586 N N . SER A 1 79 ? -15.083 16.548 -2.824 1.00 49.62 79 SER A N 1
ATOM 587 C CA . SER A 1 79 ? -15.066 15.586 -1.717 1.00 49.62 79 SER A CA 1
ATOM 588 C C . SER A 1 79 ? -16.097 14.472 -1.908 1.00 49.62 79 SER A C 1
ATOM 590 O O . SER A 1 79 ? -17.292 14.714 -2.089 1.00 49.62 79 SER A O 1
ATOM 592 N N . HIS A 1 80 ? -15.648 13.222 -1.795 1.00 52.12 80 HIS A N 1
ATOM 593 C CA . HIS A 1 80 ? -16.520 12.069 -1.588 1.00 52.12 80 HIS A CA 1
ATOM 594 C C . HIS A 1 80 ? -16.399 11.620 -0.129 1.00 52.12 80 HIS A C 1
ATOM 596 O O . HIS A 1 80 ? -15.354 11.145 0.310 1.00 52.12 80 HIS A O 1
ATOM 602 N N . THR A 1 81 ? -17.474 11.785 0.646 1.00 47.91 81 THR A N 1
ATOM 603 C CA . THR A 1 81 ? -17.487 11.430 2.072 1.00 47.91 81 THR A CA 1
ATOM 604 C C . THR A 1 81 ? -17.761 9.939 2.262 1.00 47.91 81 THR A C 1
A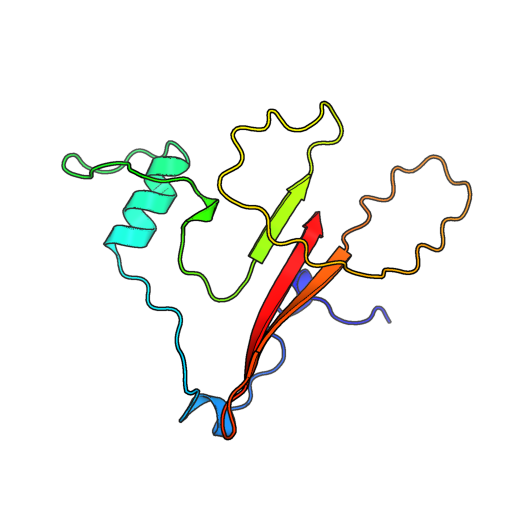TOM 606 O O . THR A 1 81 ? -18.888 9.481 2.070 1.00 47.91 81 THR A O 1
ATOM 609 N N . VAL A 1 82 ? -16.757 9.188 2.719 1.00 55.75 82 VAL A N 1
ATOM 610 C CA . VAL A 1 82 ? -16.949 7.837 3.266 1.00 55.75 82 VAL A CA 1
ATOM 611 C C . VAL A 1 82 ? -17.228 7.968 4.764 1.00 55.75 82 VAL A C 1
ATOM 613 O O . VAL A 1 82 ? -16.361 8.389 5.528 1.00 55.75 82 VAL A O 1
ATOM 616 N N . LYS A 1 83 ? -18.455 7.653 5.197 1.00 52.69 83 LYS A N 1
ATOM 617 C CA . LYS A 1 83 ? -18.835 7.690 6.618 1.00 52.69 83 LYS A CA 1
ATOM 618 C C . LYS A 1 83 ? -18.483 6.361 7.281 1.00 52.69 83 LYS A C 1
ATOM 620 O O . LYS A 1 83 ? -19.098 5.343 6.979 1.00 52.69 83 LYS A O 1
ATOM 625 N N . PHE A 1 84 ? -17.525 6.384 8.202 1.00 54.81 84 PHE A N 1
ATOM 626 C CA . PHE A 1 84 ? -17.214 5.243 9.059 1.00 54.81 84 PHE A CA 1
ATOM 627 C C . PHE A 1 84 ? -17.997 5.372 10.366 1.00 54.81 84 PHE A C 1
ATOM 629 O O . PHE A 1 84 ? -17.775 6.301 11.141 1.00 54.81 84 PHE A O 1
ATOM 636 N N . GLU A 1 85 ? -18.918 4.448 10.621 1.00 52.56 85 GLU A N 1
ATOM 637 C CA . GLU A 1 85 ? -19.591 4.356 11.914 1.00 52.56 85 GLU A CA 1
ATOM 638 C C . GLU A 1 85 ? -18.677 3.599 12.885 1.00 52.56 85 GLU A C 1
ATOM 640 O O . GLU A 1 85 ? -18.399 2.414 12.700 1.00 52.56 85 GLU A O 1
ATOM 645 N N . SER A 1 86 ? -18.166 4.282 13.912 1.00 51.62 86 SER A N 1
ATOM 646 C CA . SER A 1 86 ? -17.407 3.637 14.987 1.00 51.62 86 SER A CA 1
ATOM 647 C C . SER A 1 86 ? -18.095 3.871 16.327 1.00 51.62 86 SER A C 1
ATOM 649 O O . SER A 1 86 ? -18.526 4.980 16.641 1.00 51.62 86 SER A O 1
ATOM 651 N N . ARG A 1 87 ? -18.223 2.810 17.130 1.00 47.47 87 ARG A N 1
ATOM 652 C CA . ARG A 1 87 ? -18.791 2.907 18.477 1.00 47.47 87 ARG A CA 1
ATOM 653 C C . ARG A 1 87 ? -17.679 3.250 19.459 1.00 47.47 87 ARG A C 1
ATOM 655 O O . ARG A 1 87 ? -16.892 2.387 19.844 1.00 47.47 87 ARG A O 1
ATOM 662 N N . ILE A 1 88 ? -17.626 4.513 19.863 1.00 52.34 88 ILE A N 1
ATOM 663 C CA . ILE A 1 88 ? -16.699 4.995 20.886 1.00 52.34 88 ILE A CA 1
ATOM 664 C C . ILE A 1 88 ? -17.285 4.669 22.266 1.00 52.34 88 ILE A C 1
ATOM 666 O O . ILE A 1 88 ? -18.351 5.163 22.623 1.00 52.34 88 ILE A O 1
ATOM 670 N N . VAL A 1 89 ? -16.599 3.830 23.046 1.00 50.44 89 VAL A N 1
ATOM 671 C CA . VAL A 1 89 ? -16.897 3.611 24.471 1.00 50.44 89 VAL A CA 1
ATOM 672 C C . VAL A 1 89 ? -15.763 4.249 25.268 1.00 50.44 89 VAL A C 1
ATOM 674 O O . VAL A 1 89 ? -14.716 3.637 25.458 1.00 50.44 89 VAL A O 1
ATOM 677 N N . GLY A 1 90 ? -15.944 5.507 25.666 1.00 49.50 90 GLY A N 1
ATOM 678 C CA . GLY A 1 90 ? -15.014 6.217 26.543 1.00 49.50 90 GLY A CA 1
ATOM 679 C C . GLY A 1 90 ? -15.460 6.115 27.999 1.00 49.50 90 GLY A C 1
ATOM 680 O O . GLY A 1 90 ? -16.604 6.436 28.309 1.00 49.50 90 GLY A O 1
ATOM 681 N N . ASN A 1 91 ? -14.563 5.691 28.891 1.00 55.16 91 ASN A N 1
ATOM 682 C CA . ASN A 1 91 ? -14.667 6.034 30.310 1.00 55.16 91 ASN A CA 1
ATOM 683 C C . ASN A 1 91 ? -14.032 7.413 30.511 1.00 55.16 91 ASN A C 1
ATOM 685 O O . ASN A 1 91 ? -13.068 7.739 29.819 1.00 55.16 91 ASN A O 1
ATOM 689 N N . ASN A 1 92 ? -14.567 8.200 31.451 1.00 51.81 92 ASN A N 1
ATOM 690 C CA . ASN A 1 92 ? -14.075 9.527 31.843 1.00 51.81 92 ASN A CA 1
ATOM 691 C C . ASN A 1 92 ? -12.675 9.449 32.478 1.00 51.81 92 ASN A C 1
ATOM 693 O O . ASN A 1 92 ? -12.499 9.685 33.670 1.00 51.81 92 ASN A O 1
ATOM 697 N N . THR A 1 93 ? -11.675 9.096 31.688 1.00 51.84 93 THR A N 1
ATOM 698 C CA . THR A 1 93 ? -10.262 9.229 32.021 1.00 51.84 93 THR A CA 1
ATOM 699 C C . THR A 1 93 ? -9.706 10.329 31.141 1.00 51.84 93 THR A C 1
ATOM 701 O O . THR A 1 93 ? -9.907 10.322 29.932 1.00 51.84 93 THR A O 1
ATOM 704 N N . SER A 1 94 ? -9.018 11.280 31.761 1.00 48.62 94 SER A N 1
ATOM 705 C CA . SER A 1 94 ? -8.346 12.437 31.158 1.00 48.62 94 SER A CA 1
ATOM 706 C C . SER A 1 94 ? -7.183 12.080 30.219 1.00 48.62 94 SER A C 1
ATOM 708 O O . SER A 1 94 ? -6.366 12.942 29.906 1.00 48.62 94 SER A O 1
ATOM 710 N N . ASP A 1 95 ? -7.089 10.825 29.785 1.00 48.59 95 ASP A N 1
ATOM 711 C CA . ASP A 1 95 ? -6.171 10.423 28.734 1.00 48.59 95 ASP A CA 1
ATOM 712 C C . ASP A 1 95 ? -6.803 10.790 27.390 1.00 48.59 95 ASP A C 1
ATOM 714 O O . ASP A 1 95 ? -7.928 10.357 27.110 1.00 48.59 95 ASP A O 1
ATOM 718 N N . PRO A 1 96 ? -6.113 11.551 26.521 1.00 49.44 96 PRO A N 1
ATOM 719 C CA . PRO A 1 96 ? -6.506 11.620 25.130 1.00 49.44 96 PRO A CA 1
ATOM 720 C C . PRO A 1 96 ? -6.327 10.210 24.572 1.00 49.44 96 PRO A C 1
ATOM 722 O O . PRO A 1 96 ? -5.225 9.804 24.207 1.00 49.44 96 PRO A O 1
ATOM 725 N N . VAL A 1 97 ? -7.401 9.423 24.545 1.00 50.28 97 VAL A N 1
ATOM 726 C CA . VAL A 1 97 ? -7.416 8.189 23.771 1.00 50.28 97 VAL A CA 1
ATOM 727 C C . VAL A 1 97 ? -7.126 8.631 22.338 1.00 50.28 97 VAL A C 1
ATOM 729 O O . VAL A 1 97 ? -7.992 9.211 21.688 1.00 50.28 97 VAL A O 1
ATOM 732 N N . GLN A 1 98 ? -5.895 8.415 21.860 1.00 54.56 98 GLN A N 1
ATOM 733 C CA . GLN A 1 98 ? -5.573 8.458 20.435 1.00 54.56 98 GLN A CA 1
ATOM 734 C C . GLN A 1 98 ? -6.397 7.348 19.798 1.00 54.56 98 GLN A C 1
ATOM 736 O O . GLN A 1 98 ? -6.007 6.176 19.771 1.00 54.56 98 GLN A O 1
ATOM 741 N N . GLN A 1 99 ? -7.629 7.686 19.437 1.00 66.25 99 GLN A N 1
ATOM 742 C CA . GLN A 1 99 ? -8.599 6.704 19.023 1.00 66.25 99 GLN A CA 1
ATOM 743 C C . GLN A 1 99 ? -8.365 6.409 17.555 1.00 66.25 99 GLN A C 1
ATOM 745 O O . GLN A 1 99 ? -8.944 7.035 16.675 1.00 66.25 99 GLN A O 1
ATOM 750 N N . ILE A 1 100 ? -7.486 5.439 17.314 1.00 77.62 100 ILE A N 1
ATOM 751 C CA . ILE A 1 100 ? -7.216 4.962 15.967 1.00 77.62 100 ILE A CA 1
ATOM 752 C C . ILE A 1 100 ? -8.471 4.252 15.458 1.00 77.62 100 ILE A C 1
ATOM 754 O O . ILE A 1 100 ? -8.910 3.253 16.040 1.00 77.62 100 ILE A O 1
ATOM 758 N N . VAL A 1 101 ? -9.045 4.766 14.374 1.00 83.12 101 VAL A N 1
ATOM 759 C CA . VAL A 1 101 ? -10.210 4.174 13.712 1.00 83.12 101 VAL A CA 1
ATOM 760 C C . VA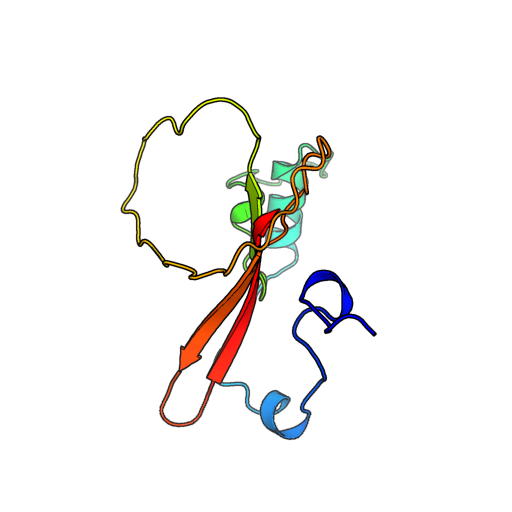L A 1 101 ? -9.728 3.344 12.527 1.00 83.12 101 VAL A C 1
ATOM 762 O O . VAL A 1 101 ? -8.914 3.792 11.721 1.00 83.12 101 VAL A O 1
ATOM 765 N N . PHE A 1 102 ? -10.235 2.118 12.419 1.00 85.88 102 PHE A N 1
ATOM 766 C CA . PHE A 1 102 ? -9.891 1.192 11.344 1.00 85.88 102 PHE A CA 1
ATOM 767 C C . PHE A 1 102 ? -11.084 0.977 10.420 1.00 85.88 102 PHE A C 1
ATOM 769 O O . PHE A 1 102 ? -12.215 0.827 10.879 1.00 85.88 102 PHE A O 1
ATOM 776 N N . GLY A 1 103 ? -10.814 0.910 9.122 1.00 86.88 103 GLY A N 1
ATOM 777 C CA . GLY A 1 103 ? -11.799 0.624 8.088 1.00 86.88 103 GLY A CA 1
ATOM 778 C C . GLY A 1 103 ? -11.152 -0.041 6.881 1.00 86.88 103 GLY A C 1
ATOM 779 O O . GLY A 1 103 ? -9.989 -0.447 6.922 1.00 86.88 103 GLY A O 1
ATOM 780 N N . HIS A 1 104 ? -11.908 -0.162 5.798 1.00 89.56 104 HIS A N 1
ATOM 781 C CA . HIS A 1 104 ? -11.375 -0.564 4.503 1.00 89.56 104 HIS A CA 1
ATOM 782 C C . HIS A 1 104 ? -12.220 0.027 3.377 1.00 89.56 104 HIS A C 1
ATOM 784 O O . HIS A 1 104 ? -13.405 0.301 3.555 1.00 89.56 104 HIS A O 1
ATOM 790 N N . PHE A 1 105 ? -11.594 0.198 2.221 1.00 88.88 105 PHE A N 1
ATOM 791 C CA . PHE A 1 105 ? -12.259 0.442 0.949 1.00 88.88 105 PHE A CA 1
ATOM 792 C C . PHE A 1 105 ? -12.231 -0.851 0.124 1.00 88.88 105 PHE A C 1
ATOM 794 O O . PHE A 1 105 ? -11.316 -1.666 0.275 1.00 88.88 105 PHE A O 1
ATOM 801 N N . SER A 1 106 ? -13.248 -1.097 -0.699 1.00 90.69 106 SER A N 1
ATOM 802 C CA . SER A 1 106 ? -13.307 -2.287 -1.556 1.00 90.69 106 SER A CA 1
ATOM 803 C C . SER A 1 106 ? -13.812 -1.951 -2.944 1.00 90.69 106 SER A C 1
ATOM 805 O O . SER A 1 106 ? -14.830 -1.282 -3.098 1.00 90.69 106 SER A O 1
ATOM 807 N N . LEU A 1 107 ? -13.083 -2.443 -3.941 1.00 89.44 107 LEU A N 1
ATOM 808 C CA . LEU A 1 107 ? -13.485 -2.446 -5.339 1.00 89.44 107 LEU A CA 1
ATOM 809 C C . LEU A 1 107 ? -14.003 -3.843 -5.660 1.00 89.44 107 LEU A C 1
ATOM 811 O O . LEU A 1 107 ? -13.265 -4.822 -5.541 1.00 89.44 107 LEU A O 1
ATOM 815 N N . GLU A 1 108 ? -15.275 -3.929 -6.030 1.00 93.81 108 GLU A N 1
ATOM 816 C CA . GLU A 1 108 ? -15.963 -5.198 -6.254 1.00 93.81 108 GLU A CA 1
ATOM 817 C C . GLU A 1 108 ? -16.409 -5.316 -7.711 1.00 93.81 108 GLU A C 1
ATOM 819 O O . GLU A 1 108 ? -16.961 -4.384 -8.299 1.00 93.81 108 GLU A O 1
ATOM 824 N N . SER A 1 109 ? -16.165 -6.485 -8.294 1.00 91.94 109 SER A N 1
ATOM 825 C CA . SER A 1 109 ? -16.698 -6.913 -9.583 1.00 91.94 109 SER A CA 1
ATOM 826 C C . SER A 1 109 ? -17.453 -8.233 -9.406 1.00 91.94 109 SER A C 1
ATOM 828 O O . SER A 1 109 ? -17.500 -8.801 -8.318 1.00 91.94 109 SER A O 1
ATOM 830 N N . ALA A 1 110 ? -18.019 -8.772 -10.488 1.00 93.31 110 ALA A N 1
ATOM 831 C CA . ALA A 1 110 ? -18.678 -10.079 -10.448 1.00 93.31 110 ALA A CA 1
ATOM 832 C C . ALA A 1 110 ? -17.740 -11.239 -10.044 1.00 93.31 110 ALA A C 1
ATOM 834 O O . ALA A 1 110 ? -18.221 -12.297 -9.646 1.00 93.31 110 ALA A O 1
AT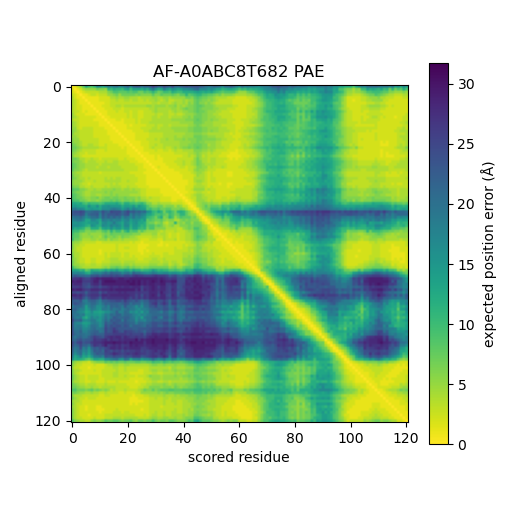OM 835 N N . LYS A 1 111 ? -16.416 -11.062 -10.173 1.00 94.06 111 LYS A N 1
ATOM 836 C CA . LYS A 1 111 ? -15.408 -12.107 -9.932 1.00 94.06 111 LYS A CA 1
ATOM 837 C C . LYS A 1 111 ? -14.381 -11.728 -8.864 1.00 94.06 111 LYS A C 1
ATOM 839 O O . LYS A 1 111 ? -13.853 -12.611 -8.193 1.00 94.06 111 LYS A O 1
ATOM 844 N N . HIS A 1 112 ? -14.084 -10.441 -8.708 1.00 94.38 112 HIS A N 1
ATOM 845 C CA . HIS A 1 112 ? -12.946 -9.969 -7.923 1.00 94.38 112 HIS A CA 1
ATOM 846 C C . HIS A 1 112 ? -13.382 -9.002 -6.831 1.00 94.38 112 HIS A C 1
ATOM 848 O O . HIS A 1 112 ? -14.283 -8.191 -7.028 1.00 94.38 112 HIS A O 1
ATOM 854 N N . ILE A 1 113 ? -12.698 -9.071 -5.691 1.00 95.06 113 ILE A N 1
ATOM 855 C CA . ILE A 1 113 ? -12.830 -8.118 -4.589 1.00 95.06 113 ILE A CA 1
ATOM 856 C C . ILE A 1 113 ? -11.423 -7.663 -4.222 1.00 95.06 113 ILE A C 1
ATOM 858 O O . ILE A 1 113 ? -10.608 -8.464 -3.764 1.00 95.06 113 ILE A O 1
ATOM 862 N N . VAL A 1 114 ? -11.149 -6.376 -4.392 1.00 95.81 114 VAL A N 1
ATOM 863 C CA . VAL A 1 114 ? -9.851 -5.768 -4.090 1.00 95.81 114 VAL A CA 1
ATOM 864 C C . VAL A 1 114 ? -10.042 -4.875 -2.875 1.00 95.81 114 VAL A C 1
ATOM 866 O O . VAL A 1 114 ? -10.750 -3.871 -2.942 1.00 95.81 114 VAL A O 1
ATOM 869 N N . ARG A 1 115 ? -9.464 -5.282 -1.741 1.00 95.06 115 ARG A N 1
ATOM 870 C CA . ARG A 1 115 ? -9.634 -4.608 -0.448 1.00 95.06 115 ARG A CA 1
ATOM 871 C C . ARG A 1 115 ? -8.387 -3.823 -0.068 1.00 95.06 115 ARG A C 1
ATOM 873 O O . ARG A 1 115 ? -7.293 -4.379 -0.077 1.00 95.06 115 ARG A O 1
ATOM 880 N N . SER A 1 116 ? -8.581 -2.590 0.387 1.00 95.19 116 SER A N 1
ATOM 881 C CA . SER A 1 116 ? -7.515 -1.737 0.916 1.00 95.19 116 SER A CA 1
ATOM 882 C C . SER A 1 116 ? -7.837 -1.316 2.349 1.00 95.19 116 SER A C 1
ATOM 884 O O . SER A 1 116 ? -8.857 -0.652 2.562 1.00 95.19 116 SER A O 1
ATOM 886 N N . PRO A 1 117 ? -7.019 -1.687 3.351 1.00 95.00 117 PRO A N 1
ATOM 887 C CA . PRO A 1 117 ? -7.242 -1.273 4.731 1.00 95.00 117 PRO A CA 1
ATOM 888 C C . PRO A 1 117 ? -6.997 0.231 4.900 1.00 95.00 117 PRO A C 1
ATOM 890 O O . PRO A 1 117 ? -6.146 0.818 4.229 1.00 95.00 117 PRO A O 1
ATOM 893 N N . ILE A 1 118 ? -7.741 0.840 5.822 1.00 91.94 118 ILE A N 1
ATOM 894 C CA . ILE A 1 118 ? -7.662 2.258 6.175 1.00 91.94 118 ILE A CA 1
ATOM 895 C C . ILE A 1 118 ? -7.373 2.359 7.674 1.00 91.94 118 ILE A C 1
ATOM 897 O O . ILE A 1 118 ? -8.100 1.778 8.485 1.00 91.94 118 ILE A O 1
ATOM 901 N N . ALA A 1 119 ? -6.336 3.110 8.040 1.00 90.31 119 ALA A N 1
ATOM 902 C CA . ALA A 1 119 ? -6.048 3.494 9.420 1.00 90.31 119 ALA A CA 1
ATOM 903 C C . ALA A 1 119 ? -6.139 5.019 9.569 1.00 90.31 119 ALA A C 1
ATOM 905 O O . ALA A 1 119 ? -5.459 5.762 8.865 1.00 90.31 119 ALA A O 1
ATOM 906 N N . MET A 1 120 ? -6.983 5.480 10.483 1.00 86.88 120 MET A N 1
ATOM 907 C CA . MET A 1 120 ? -7.149 6.891 10.831 1.00 86.88 120 MET A CA 1
ATOM 908 C C . MET A 1 120 ? -6.554 7.113 12.218 1.00 86.88 120 MET A C 1
ATOM 910 O O . MET A 1 120 ? -7.032 6.493 13.167 1.00 86.88 120 MET A O 1
ATOM 914 N N . LEU A 1 121 ? -5.506 7.932 12.311 1.00 83.94 121 LEU A N 1
ATOM 915 C CA . LEU A 1 121 ? -4.701 8.180 13.511 1.00 83.94 121 LEU A CA 1
ATOM 916 C C . LEU A 1 121 ? -4.875 9.606 14.038 1.00 83.94 121 LEU A C 1
ATOM 918 O O . LEU A 1 121 ? -5.026 10.531 13.205 1.00 83.94 121 LEU A O 1
#